Protein AF-A0A1W1BQH3-F1 (afdb_monomer_lite)

InterPro domains:
  IPR020568 Ribosomal protein uS5 domain 2-type superfamily [SSF54211] (31-97)

Radius of gyration: 26.37 Å; chains: 1; bounding box: 47×36×97 Å

pLDDT: mean 80.71, std 20.15, range [32.56, 98.31]

Secondary structure (DSSP, 8-state):
--------PPP----------------EEEEEEEEETTEEEEEEEEEEEESSS-EEEEESS--HHHHHHHHHHHHHHHHTT----SSEEEEEEESGGG-

Structure (mmCIF, N/CA/C/O backbone):
data_AF-A0A1W1BQH3-F1
#
_entry.id   AF-A0A1W1BQH3-F1
#
loop_
_atom_site.group_PDB
_atom_site.id
_atom_site.type_symbol
_atom_site.label_atom_id
_atom_site.label_alt_id
_atom_site.label_comp_id
_atom_site.label_asym_id
_atom_site.label_entity_id
_atom_site.label_seq_id
_atom_site.pdbx_PDB_ins_code
_atom_site.Cartn_x
_atom_site.Cartn_y
_atom_site.Cartn_z
_atom_site.occupancy
_atom_site.B_iso_or_equiv
_atom_site.auth_seq_id
_atom_site.auth_comp_id
_atom_site.auth_asym_id
_atom_site.auth_atom_id
_atom_site.pdbx_PDB_model_num
ATOM 1 N N . MET A 1 1 ? 25.852 -23.514 74.529 1.00 41.12 1 MET A N 1
ATOM 2 C CA . MET A 1 1 ? 26.929 -24.220 73.805 1.00 41.12 1 MET A CA 1
ATOM 3 C C . MET A 1 1 ? 26.341 -24.955 72.602 1.00 41.12 1 MET A C 1
ATOM 5 O O . MET A 1 1 ? 25.379 -25.680 72.799 1.00 41.12 1 MET A O 1
ATOM 9 N N . ASN A 1 2 ? 26.971 -24.755 71.435 1.00 32.56 2 ASN A N 1
ATOM 10 C CA . ASN A 1 2 ? 26.951 -25.494 70.150 1.00 32.56 2 ASN A CA 1
ATOM 11 C C . ASN A 1 2 ? 25.639 -25.545 69.336 1.00 32.56 2 ASN A C 1
ATOM 13 O O . ASN A 1 2 ? 24.639 -26.038 69.831 1.00 32.56 2 ASN A O 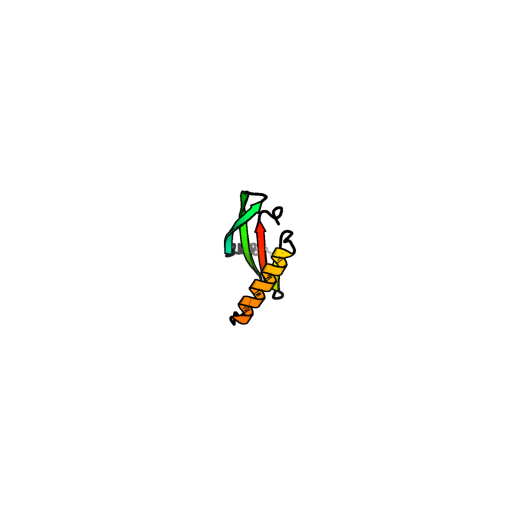1
ATOM 17 N N . SER A 1 3 ? 25.502 -24.969 68.130 1.00 42.03 3 SER A N 1
ATOM 18 C CA . SER A 1 3 ? 26.307 -24.914 66.879 1.00 42.03 3 SER A CA 1
ATOM 19 C C . SER A 1 3 ? 26.010 -26.044 65.875 1.00 42.03 3 SER A C 1
ATOM 21 O O . SER A 1 3 ? 26.314 -27.206 66.128 1.00 42.03 3 SER A O 1
ATOM 23 N N . LYS A 1 4 ? 25.429 -25.656 64.724 1.00 51.38 4 LYS A N 1
ATOM 24 C CA . LYS A 1 4 ? 25.662 -26.123 63.332 1.00 51.38 4 LYS A CA 1
ATOM 25 C C . LYS A 1 4 ? 24.567 -25.521 62.433 1.00 51.38 4 LYS A C 1
ATOM 27 O O . LYS A 1 4 ? 23.398 -25.826 62.611 1.00 51.38 4 LYS A O 1
ATOM 32 N N . VAL A 1 5 ? 24.848 -24.414 61.743 1.00 52.59 5 VAL A N 1
ATOM 33 C CA . VAL A 1 5 ? 25.074 -24.341 60.283 1.00 52.59 5 VAL A CA 1
ATOM 34 C C . VAL A 1 5 ? 24.341 -25.410 59.462 1.00 52.59 5 VAL A C 1
ATOM 36 O O . VAL A 1 5 ? 24.758 -26.561 59.435 1.00 52.59 5 VAL A O 1
ATOM 39 N N . ASP A 1 6 ? 23.308 -24.994 58.731 1.00 46.22 6 ASP A N 1
ATOM 40 C CA . ASP A 1 6 ? 23.049 -25.530 57.396 1.00 46.22 6 ASP A CA 1
ATOM 41 C C . ASP A 1 6 ? 22.640 -24.375 56.475 1.00 46.22 6 ASP A C 1
ATOM 43 O O . ASP A 1 6 ? 21.586 -23.751 56.609 1.00 46.22 6 ASP A O 1
ATOM 47 N N . SER A 1 7 ? 23.572 -24.021 55.601 1.00 52.03 7 SER A N 1
ATOM 48 C CA . SER A 1 7 ? 23.420 -23.045 54.537 1.00 52.03 7 SER A CA 1
ATOM 49 C C . SER A 1 7 ? 22.648 -23.687 53.386 1.00 52.03 7 SER A C 1
ATOM 51 O O . SER A 1 7 ? 23.237 -24.129 52.401 1.00 52.03 7 SER A O 1
ATOM 53 N N . GLY A 1 8 ? 21.323 -23.724 53.499 1.00 45.91 8 GLY A N 1
ATOM 54 C CA . GLY A 1 8 ? 20.441 -24.061 52.387 1.00 45.91 8 GLY A CA 1
ATOM 55 C C . GLY A 1 8 ? 20.191 -22.833 51.513 1.00 45.91 8 GLY A C 1
ATOM 56 O O . GLY A 1 8 ? 19.269 -22.065 51.772 1.00 45.91 8 GLY A O 1
ATOM 57 N N . MET A 1 9 ? 21.013 -22.623 50.483 1.00 53.31 9 MET A N 1
ATOM 58 C CA . MET A 1 9 ? 20.712 -21.662 49.418 1.00 53.31 9 MET A CA 1
ATOM 59 C C . MET A 1 9 ? 19.446 -22.137 48.680 1.00 53.31 9 MET A C 1
ATOM 61 O O . MET A 1 9 ? 19.423 -23.290 48.241 1.00 53.31 9 MET A O 1
ATOM 65 N N . PRO A 1 10 ? 18.384 -21.321 48.532 1.00 59.44 10 PRO A N 1
ATOM 66 C CA . PRO A 1 10 ? 17.212 -21.756 47.788 1.00 59.44 10 PRO A CA 1
ATOM 67 C C . PRO A 1 10 ? 17.593 -22.005 46.316 1.00 59.44 10 PRO A C 1
ATOM 69 O O . PRO A 1 10 ? 18.380 -21.245 45.742 1.00 59.44 10 PRO A O 1
ATOM 72 N N . PRO A 1 11 ? 17.071 -23.077 45.694 1.00 50.69 11 PRO A N 1
ATOM 73 C CA . PRO A 1 11 ? 17.429 -23.463 44.340 1.00 50.69 11 PRO A CA 1
ATOM 74 C C . PRO A 1 11 ? 17.042 -22.376 43.334 1.00 50.69 11 PRO A C 1
ATOM 76 O O . PRO A 1 11 ? 15.903 -21.919 43.274 1.00 50.69 11 PRO A O 1
ATOM 79 N N . ASN A 1 12 ? 18.046 -22.007 42.541 1.00 46.06 12 ASN A N 1
ATOM 80 C CA . ASN A 1 12 ? 18.024 -21.183 41.339 1.00 46.06 12 ASN A CA 1
ATOM 81 C C . ASN A 1 12 ? 16.677 -21.246 40.590 1.00 46.06 12 ASN A C 1
ATOM 83 O O . ASN A 1 12 ? 16.389 -22.232 39.903 1.00 46.06 12 ASN A O 1
ATOM 87 N N . GLN A 1 13 ? 15.873 -20.180 40.692 1.00 48.47 13 GLN A N 1
ATOM 88 C CA . GLN A 1 13 ? 14.771 -19.922 39.768 1.00 48.47 13 GLN A CA 1
ATOM 89 C C . GLN A 1 13 ? 15.375 -19.722 38.377 1.00 48.47 13 GLN A C 1
ATOM 91 O O . GLN A 1 13 ? 15.708 -18.614 37.967 1.00 48.47 13 GLN A O 1
ATOM 96 N N . LYS A 1 14 ? 15.506 -20.817 37.623 1.00 41.84 14 LYS A N 1
ATOM 97 C CA . LYS A 1 14 ? 15.535 -20.742 36.166 1.00 41.84 14 LYS A CA 1
ATOM 98 C C . LYS A 1 14 ? 14.172 -20.212 35.749 1.00 41.84 14 LYS A C 1
ATOM 100 O O . LYS A 1 14 ? 13.239 -20.986 35.528 1.00 41.84 14 LYS A O 1
ATOM 105 N N . GLU A 1 15 ? 14.056 -18.888 35.695 1.00 42.53 15 GLU A N 1
ATOM 106 C CA . GLU A 1 15 ? 13.003 -18.215 34.958 1.00 42.53 15 GLU A CA 1
ATOM 107 C C . GLU A 1 15 ? 12.985 -18.847 33.575 1.00 42.53 15 GLU A C 1
ATOM 109 O O . GLU A 1 15 ? 13.906 -18.726 32.765 1.00 42.53 15 GLU A O 1
ATOM 114 N N . THR A 1 16 ? 11.955 -19.657 33.372 1.00 36.56 16 THR A N 1
ATOM 115 C CA . THR A 1 16 ? 11.671 -20.286 32.103 1.00 36.56 16 THR A CA 1
ATOM 116 C C . THR A 1 16 ? 11.424 -19.136 31.151 1.00 36.56 16 THR A C 1
ATOM 118 O O . THR A 1 16 ? 10.364 -18.511 31.193 1.00 36.56 16 THR A O 1
ATOM 121 N N . ILE A 1 17 ? 12.429 -18.822 30.331 1.00 50.62 17 ILE A N 1
ATOM 122 C CA . ILE A 1 17 ? 12.280 -17.970 29.161 1.00 50.62 17 ILE A CA 1
ATOM 123 C C . ILE A 1 17 ? 11.158 -18.626 28.364 1.00 50.62 17 ILE A C 1
ATOM 125 O O . ILE A 1 17 ? 11.373 -19.620 27.670 1.00 50.62 17 ILE A O 1
ATOM 129 N N . LYS A 1 18 ? 9.930 -18.118 28.527 1.00 46.00 18 LYS A N 1
ATOM 130 C CA . LYS A 1 18 ? 8.810 -18.425 27.649 1.00 46.00 18 LYS A CA 1
ATOM 131 C C . LYS A 1 18 ? 9.294 -17.995 26.277 1.00 46.00 18 LYS A C 1
ATOM 133 O O . LYS A 1 18 ? 9.259 -16.810 25.952 1.00 46.00 18 LYS A O 1
ATOM 138 N N . GLN A 1 19 ? 9.802 -18.953 25.505 1.00 49.88 19 GLN A N 1
ATOM 139 C CA . GLN A 1 19 ? 9.985 -18.811 24.075 1.00 49.88 19 GLN A CA 1
ATOM 140 C C . GLN A 1 19 ? 8.612 -18.432 23.547 1.00 49.88 19 GLN A C 1
ATOM 142 O O . GLN A 1 19 ? 7.722 -19.269 23.416 1.00 49.88 19 GLN A O 1
ATOM 147 N N . LYS A 1 20 ? 8.414 -17.124 23.373 1.00 45.72 20 LYS A N 1
ATOM 148 C CA . LYS A 1 20 ? 7.231 -16.545 22.766 1.00 45.72 20 LYS A CA 1
ATOM 149 C C . LYS A 1 20 ? 7.168 -17.213 21.404 1.00 45.72 20 LYS A C 1
ATOM 151 O O . LYS A 1 20 ? 8.023 -16.948 20.558 1.00 45.72 20 LYS A O 1
ATOM 156 N N . SER A 1 21 ? 6.255 -18.174 21.262 1.00 47.47 21 SER A N 1
ATOM 157 C CA . SER A 1 21 ? 6.012 -18.880 20.012 1.00 47.47 21 SER A CA 1
ATOM 158 C C . SER A 1 21 ? 5.985 -17.818 18.927 1.00 47.47 21 SER A C 1
ATOM 160 O O . SER A 1 21 ? 5.222 -16.861 19.074 1.00 47.47 21 SER A O 1
ATOM 162 N N . LYS A 1 22 ? 6.862 -17.919 17.918 1.00 50.94 22 LYS A N 1
ATOM 163 C CA . LYS A 1 22 ? 6.801 -17.051 16.738 1.00 50.94 22 LYS A CA 1
ATOM 164 C C . LYS A 1 22 ? 5.389 -17.199 16.188 1.00 50.94 22 LYS A C 1
ATOM 166 O O . LYS A 1 22 ? 5.076 -18.193 15.540 1.00 50.94 22 LYS A O 1
ATOM 171 N N . GLU A 1 23 ? 4.528 -16.258 16.550 1.00 54.62 23 GLU A N 1
ATOM 172 C CA . GLU A 1 23 ? 3.181 -16.147 16.033 1.00 54.62 23 GLU A CA 1
ATOM 173 C C . GLU A 1 23 ? 3.369 -16.039 14.527 1.00 54.62 23 GLU A C 1
ATOM 175 O O . GLU A 1 23 ? 4.104 -15.173 14.048 1.00 54.62 23 GLU A O 1
ATOM 180 N N . LYS A 1 24 ? 2.863 -17.029 13.792 1.00 47.44 24 LYS A N 1
ATOM 181 C CA . LYS A 1 24 ? 3.008 -17.084 12.344 1.00 47.44 24 LYS A CA 1
ATOM 182 C C . LYS A 1 24 ? 2.252 -15.877 11.799 1.00 47.44 24 LYS A C 1
ATOM 184 O O . LYS A 1 24 ? 1.032 -15.930 11.687 1.00 47.44 24 LYS A O 1
ATOM 189 N N . THR A 1 25 ? 2.959 -14.779 11.539 1.00 60.03 25 THR A N 1
ATOM 190 C CA . THR A 1 25 ? 2.357 -13.571 10.982 1.00 60.03 25 THR A CA 1
ATOM 191 C C . THR A 1 25 ? 1.724 -13.956 9.655 1.00 60.03 25 THR A C 1
ATOM 193 O O . THR A 1 25 ? 2.417 -14.398 8.737 1.00 60.03 25 THR A O 1
ATOM 196 N N . ILE A 1 26 ? 0.397 -13.866 9.575 1.00 69.81 26 ILE A N 1
ATOM 197 C CA . ILE A 1 26 ? -0.313 -14.050 8.316 1.00 69.81 26 ILE A CA 1
ATOM 198 C C . ILE A 1 26 ? -0.052 -12.788 7.511 1.00 69.81 26 ILE A C 1
ATOM 200 O O . ILE A 1 26 ? -0.495 -11.699 7.869 1.00 69.81 26 ILE A O 1
ATOM 204 N N . VAL A 1 27 ? 0.727 -12.958 6.457 1.00 77.06 27 VAL A N 1
ATOM 205 C CA . VAL A 1 27 ? 1.100 -11.905 5.533 1.00 77.06 27 VAL A CA 1
ATOM 206 C C . VAL A 1 27 ? 0.378 -12.201 4.225 1.00 77.06 27 VAL A C 1
ATOM 208 O O . VAL A 1 27 ? 0.559 -13.274 3.645 1.00 77.06 27 VAL A O 1
ATOM 211 N N . ASN A 1 28 ? -0.491 -11.287 3.790 1.00 89.38 28 ASN A N 1
ATOM 212 C CA . ASN A 1 28 ? -1.235 -11.462 2.547 1.00 89.38 28 ASN A CA 1
ATOM 213 C C . ASN A 1 28 ? -0.343 -11.045 1.386 1.00 89.38 28 ASN A C 1
ATOM 215 O O . ASN A 1 28 ? 0.067 -9.889 1.315 1.00 89.38 28 ASN A O 1
ATOM 219 N N . ARG A 1 29 ? -0.061 -11.983 0.483 1.00 93.38 29 ARG A N 1
ATOM 220 C CA . ARG A 1 29 ? 0.889 -11.787 -0.606 1.00 93.38 29 ARG A CA 1
ATOM 221 C C . ARG A 1 29 ? 0.254 -12.101 -1.945 1.00 93.38 29 ARG A C 1
ATOM 223 O O . ARG A 1 29 ? -0.373 -13.149 -2.095 1.00 93.38 29 ARG A O 1
ATOM 230 N N . LEU A 1 30 ? 0.426 -11.201 -2.901 1.00 95.38 30 LEU A N 1
ATOM 231 C CA . LEU A 1 30 ? -0.070 -11.343 -4.260 1.00 95.38 30 LEU A CA 1
ATOM 232 C C . LEU A 1 30 ? 1.081 -11.187 -5.249 1.00 95.38 30 LEU A C 1
ATOM 234 O O . LEU A 1 30 ? 1.898 -10.275 -5.137 1.00 95.38 30 LEU A O 1
ATOM 238 N N . THR A 1 31 ? 1.120 -12.079 -6.234 1.00 95.69 31 THR A N 1
ATOM 239 C CA . THR A 1 31 ? 1.996 -11.942 -7.396 1.00 95.69 31 THR A CA 1
ATOM 240 C C . THR A 1 31 ? 1.294 -11.071 -8.429 1.00 95.69 31 THR A C 1
ATOM 242 O O . THR A 1 31 ? 0.192 -11.383 -8.880 1.00 95.69 31 THR A O 1
ATOM 245 N N . CYS A 1 32 ? 1.936 -9.971 -8.789 1.00 94.44 32 CYS A N 1
ATOM 246 C CA . CYS A 1 32 ? 1.457 -8.965 -9.723 1.00 94.44 32 CYS A CA 1
ATOM 247 C C . CYS A 1 32 ? 2.505 -8.726 -10.818 1.00 94.44 32 CYS A C 1
ATOM 249 O O . CYS A 1 32 ? 3.568 -9.351 -10.834 1.00 94.44 32 CYS A O 1
ATOM 251 N N . ALA A 1 33 ? 2.205 -7.820 -11.745 1.00 94.50 33 ALA A N 1
ATOM 252 C CA . ALA A 1 33 ? 3.153 -7.385 -12.757 1.00 94.50 33 ALA A CA 1
ATOM 253 C C . ALA A 1 33 ? 3.066 -5.873 -12.983 1.00 94.50 33 ALA A C 1
ATOM 255 O O . ALA A 1 33 ? 1.999 -5.281 -12.826 1.00 94.50 33 ALA A O 1
ATOM 256 N N . THR A 1 34 ? 4.188 -5.277 -13.374 1.00 91.88 34 THR A N 1
ATOM 257 C CA . THR A 1 34 ? 4.285 -3.901 -13.872 1.00 91.88 34 THR A CA 1
ATOM 2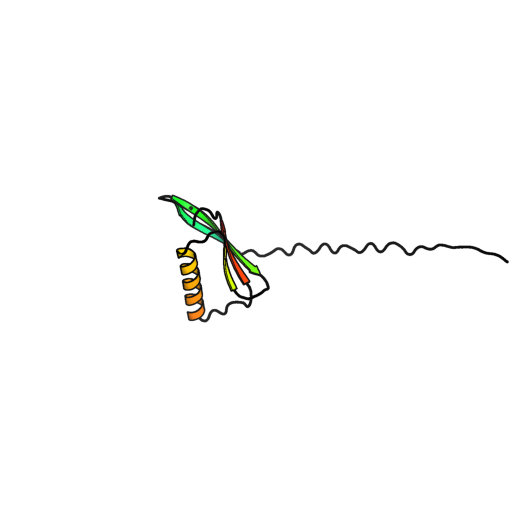58 C C . THR A 1 34 ? 4.935 -3.883 -15.251 1.00 91.88 34 THR A C 1
ATOM 260 O O . THR A 1 34 ? 5.522 -4.880 -15.679 1.00 91.88 34 THR A O 1
ATOM 263 N N . LEU A 1 35 ? 4.836 -2.756 -15.947 1.00 91.81 35 LEU A N 1
ATOM 264 C CA . LEU A 1 35 ? 5.491 -2.538 -17.230 1.00 91.81 35 LEU A CA 1
ATOM 265 C C . LEU A 1 35 ? 6.873 -1.907 -17.016 1.00 91.81 35 LEU A C 1
ATOM 267 O O . LEU A 1 35 ? 6.981 -0.837 -16.430 1.00 91.81 35 LEU A O 1
ATOM 271 N N . GLU A 1 36 ? 7.914 -2.539 -17.551 1.00 90.19 36 GLU A N 1
ATOM 272 C CA . GLU A 1 36 ? 9.260 -1.972 -17.664 1.00 90.19 36 GLU A CA 1
ATOM 273 C C . GLU A 1 36 ? 9.632 -1.897 -19.153 1.00 90.19 36 GLU A C 1
ATOM 275 O O . GLU A 1 36 ? 9.967 -2.900 -19.795 1.00 90.19 36 GLU A O 1
ATOM 280 N N . GLY A 1 37 ? 9.514 -0.700 -19.735 1.00 89.94 37 GLY A N 1
ATOM 281 C CA . GLY A 1 37 ? 9.651 -0.499 -21.178 1.00 89.94 37 GLY A CA 1
ATOM 282 C C . GLY A 1 37 ? 8.562 -1.247 -21.953 1.00 89.94 37 GLY A C 1
ATOM 283 O O . GLY A 1 37 ? 7.415 -0.815 -21.983 1.00 89.94 37 GLY A O 1
ATOM 284 N N . VAL A 1 38 ? 8.926 -2.370 -22.578 1.00 94.06 38 VAL A N 1
ATOM 285 C CA . VAL A 1 38 ? 8.003 -3.262 -23.315 1.00 94.06 38 VAL A CA 1
ATOM 286 C C . VAL A 1 38 ? 7.812 -4.624 -22.640 1.00 94.06 38 VAL A C 1
ATOM 288 O O . VAL A 1 38 ? 7.099 -5.477 -23.162 1.00 94.06 38 VAL A O 1
ATOM 291 N N . ASN A 1 39 ? 8.461 -4.849 -21.496 1.00 94.44 39 ASN A N 1
ATOM 292 C CA . ASN A 1 39 ? 8.439 -6.126 -20.793 1.00 94.44 39 ASN A CA 1
ATOM 293 C C . ASN A 1 39 ? 7.554 -6.048 -19.551 1.00 94.44 39 ASN A C 1
ATOM 295 O O . ASN A 1 39 ? 7.513 -5.031 -18.863 1.00 94.44 39 ASN A O 1
ATOM 299 N N . ALA A 1 40 ? 6.897 -7.157 -19.219 1.00 94.94 40 ALA A N 1
ATOM 300 C CA . ALA A 1 4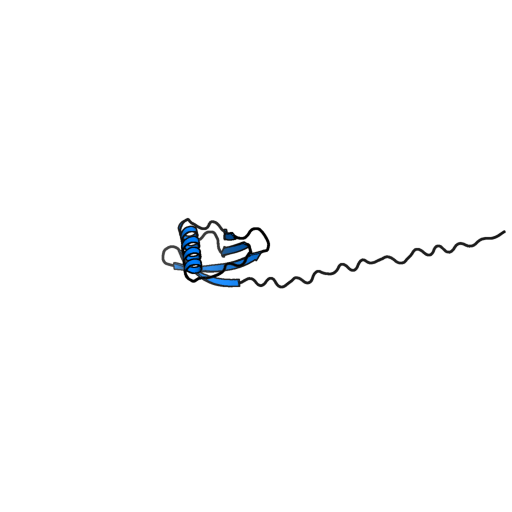0 ? 6.258 -7.311 -17.921 1.00 94.94 40 ALA A CA 1
ATOM 301 C C . ALA A 1 40 ? 7.303 -7.731 -16.878 1.00 94.94 40 ALA A C 1
ATOM 303 O O . ALA A 1 40 ? 8.021 -8.718 -17.065 1.00 94.94 40 ALA A O 1
ATOM 304 N N . ARG A 1 41 ? 7.367 -7.010 -15.760 1.00 94.88 41 ARG A N 1
ATOM 305 C CA . ARG A 1 41 ? 8.164 -7.378 -14.589 1.00 94.88 41 ARG A CA 1
ATOM 306 C C . ARG A 1 41 ? 7.270 -7.861 -13.474 1.00 94.88 41 ARG A C 1
ATOM 308 O O . ARG A 1 41 ? 6.277 -7.220 -13.156 1.00 94.88 41 ARG A O 1
ATOM 315 N N . VAL A 1 42 ? 7.640 -8.994 -12.887 1.00 95.50 42 VAL A N 1
ATOM 316 C CA . VAL A 1 42 ? 6.927 -9.564 -11.746 1.00 95.50 42 VAL A CA 1
ATOM 317 C C . VAL A 1 42 ? 7.155 -8.692 -10.522 1.00 95.50 42 VAL A C 1
ATOM 319 O O . VAL A 1 42 ? 8.294 -8.368 -10.195 1.00 95.50 42 VAL A O 1
ATOM 322 N N . ILE A 1 43 ? 6.060 -8.370 -9.845 1.00 93.75 43 ILE A N 1
ATOM 323 C CA . ILE A 1 43 ? 6.029 -7.609 -8.603 1.00 93.75 43 ILE A CA 1
ATOM 324 C C . ILE A 1 43 ? 5.381 -8.460 -7.527 1.00 93.75 43 ILE A C 1
ATOM 326 O O . ILE A 1 43 ? 4.347 -9.085 -7.755 1.00 93.75 43 ILE A O 1
ATOM 330 N N . GLU A 1 44 ? 5.952 -8.446 -6.336 1.00 94.38 44 GLU A N 1
ATOM 331 C CA . GLU A 1 44 ? 5.318 -8.996 -5.151 1.00 94.38 44 GLU A CA 1
ATOM 332 C C . GLU A 1 44 ? 4.662 -7.866 -4.357 1.00 94.38 44 GLU A C 1
ATOM 334 O O . GLU A 1 44 ? 5.315 -6.896 -3.965 1.00 94.38 44 GLU A O 1
ATOM 339 N N . VAL A 1 45 ? 3.352 -7.992 -4.146 1.00 94.00 45 VAL A N 1
ATOM 340 C CA . VAL A 1 45 ? 2.559 -7.072 -3.332 1.00 94.00 45 VAL A CA 1
ATOM 341 C C . VAL A 1 45 ? 2.257 -7.748 -2.013 1.00 94.00 45 VAL A C 1
ATOM 343 O O . VAL A 1 45 ? 1.676 -8.833 -1.976 1.00 94.00 45 VAL A O 1
ATOM 346 N N . GLU A 1 46 ? 2.616 -7.087 -0.926 1.00 94.69 46 GLU A N 1
ATOM 347 C CA . GLU A 1 46 ? 2.422 -7.600 0.418 1.00 94.69 46 GLU A CA 1
ATOM 348 C C . GLU A 1 46 ? 1.565 -6.642 1.239 1.00 94.69 46 GLU A C 1
ATOM 350 O O . GLU A 1 46 ? 1.865 -5.454 1.301 1.00 94.69 46 GLU A O 1
ATOM 355 N N . ALA A 1 47 ? 0.523 -7.146 1.899 1.00 93.81 47 ALA A N 1
ATOM 356 C CA . ALA A 1 47 ? -0.311 -6.374 2.810 1.00 93.81 47 ALA A CA 1
ATOM 357 C C . ALA A 1 47 ? -0.189 -6.903 4.243 1.00 93.81 47 ALA A C 1
ATOM 359 O O . ALA A 1 47 ? -0.476 -8.071 4.525 1.00 93.81 47 ALA A O 1
ATOM 360 N N . THR A 1 48 ? 0.170 -6.003 5.157 1.00 93.62 48 THR A N 1
ATOM 361 C CA . THR A 1 48 ? 0.276 -6.285 6.591 1.00 93.62 48 THR A CA 1
ATOM 362 C C . THR A 1 48 ? -0.662 -5.387 7.393 1.00 93.62 48 THR A C 1
ATOM 364 O O . THR A 1 48 ? -0.785 -4.187 7.135 1.00 93.62 48 THR A O 1
ATOM 367 N N . PHE A 1 49 ? -1.291 -5.974 8.412 1.00 93.50 49 PHE A N 1
ATOM 368 C CA . PHE A 1 49 ? -2.146 -5.284 9.373 1.00 93.50 49 PHE A CA 1
ATOM 369 C C . PHE A 1 49 ? -1.432 -5.196 10.719 1.00 93.50 49 PHE A C 1
ATOM 371 O O . PHE A 1 49 ? -1.067 -6.212 11.309 1.00 93.50 49 PHE A O 1
ATOM 378 N N . THR A 1 50 ? -1.242 -3.980 11.222 1.00 93.44 50 THR A N 1
ATOM 379 C CA . THR A 1 50 ? -0.573 -3.738 12.507 1.00 93.44 50 THR A CA 1
ATOM 380 C C . THR A 1 50 ? -1.459 -2.932 13.448 1.00 93.44 50 THR A C 1
ATOM 382 O O . THR A 1 50 ? -2.288 -2.126 13.019 1.00 93.44 50 THR A O 1
ATOM 385 N N . LYS A 1 51 ? -1.296 -3.157 14.755 1.00 93.50 51 LYS A N 1
ATOM 386 C CA . LYS A 1 51 ? -1.930 -2.328 15.788 1.00 93.50 51 LYS A CA 1
ATOM 387 C C . LYS A 1 51 ? -1.246 -0.958 15.823 1.00 93.50 51 LYS A C 1
ATOM 389 O O . LYS A 1 51 ? -0.026 -0.883 15.711 1.00 93.50 51 LYS A O 1
ATOM 394 N N . GLY A 1 52 ? -2.020 0.108 16.004 1.00 90.69 52 GLY A N 1
ATOM 395 C CA . GLY A 1 52 ? -1.522 1.485 16.026 1.00 90.69 52 GLY A CA 1
ATOM 396 C C . GLY A 1 52 ? -2.572 2.465 15.517 1.00 90.69 52 GLY A C 1
ATOM 397 O O . GLY A 1 52 ? -3.748 2.114 15.428 1.00 90.69 52 GLY A O 1
ATOM 398 N N . LEU A 1 53 ? -2.145 3.683 15.171 1.00 94.50 53 LEU A N 1
ATOM 399 C CA . LEU A 1 53 ? -3.029 4.669 14.550 1.00 94.50 53 LEU A CA 1
ATOM 400 C C . LEU A 1 53 ? -3.578 4.107 13.223 1.00 94.50 53 LEU A C 1
ATOM 402 O O . LEU A 1 53 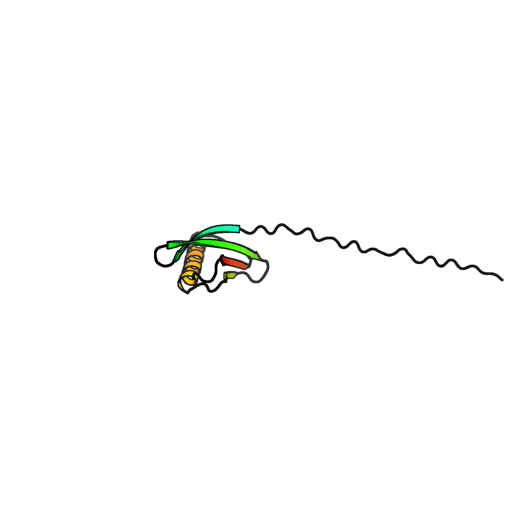? -2.767 3.738 12.365 1.00 94.50 53 LEU A O 1
ATOM 406 N N . PRO A 1 54 ? -4.910 4.031 13.036 1.00 96.06 54 PRO A N 1
ATOM 407 C CA . PRO A 1 54 ? -5.492 3.535 11.797 1.00 96.06 54 PRO A CA 1
ATOM 408 C C . PRO A 1 54 ? -5.013 4.336 10.590 1.00 96.06 54 PRO A C 1
ATOM 410 O O . PRO A 1 54 ? -4.914 5.562 10.631 1.00 96.06 54 PRO A O 1
ATOM 413 N N . GLY A 1 55 ? -4.720 3.639 9.499 1.00 94.69 55 GLY A N 1
ATOM 414 C CA . GLY A 1 55 ? -4.210 4.276 8.293 1.00 94.69 55 GLY A CA 1
ATOM 415 C C . GLY A 1 55 ? -3.966 3.276 7.178 1.00 94.69 55 GLY A C 1
ATOM 416 O O . GLY A 1 55 ? -3.852 2.080 7.429 1.00 94.69 55 GLY A O 1
ATOM 417 N N . PHE A 1 56 ? -3.877 3.779 5.950 1.00 94.38 56 PHE A N 1
ATOM 418 C CA . PHE A 1 56 ? -3.563 2.990 4.764 1.00 94.38 56 PHE A CA 1
ATOM 419 C C . PHE A 1 56 ? -2.367 3.628 4.054 1.00 94.38 56 PHE A C 1
ATOM 421 O O . PHE A 1 56 ? -2.468 4.730 3.511 1.00 94.38 56 PHE A O 1
ATOM 428 N N . ALA A 1 57 ? -1.227 2.945 4.102 1.00 93.06 57 ALA A N 1
ATOM 429 C CA . ALA A 1 57 ? 0.020 3.383 3.492 1.00 93.06 57 ALA A CA 1
ATOM 430 C C . ALA A 1 57 ? 0.494 2.390 2.427 1.00 93.06 57 ALA A C 1
ATOM 432 O O . ALA A 1 57 ? 0.353 1.180 2.599 1.00 93.06 57 ALA A O 1
ATOM 433 N N . VAL A 1 58 ? 1.107 2.920 1.370 1.00 93.25 58 VAL A N 1
ATOM 434 C CA . VAL A 1 58 ? 1.929 2.162 0.420 1.00 93.25 58 VAL A CA 1
ATOM 435 C C . VAL A 1 58 ? 3.370 2.641 0.595 1.00 93.25 58 VAL A C 1
ATOM 437 O O . VAL A 1 58 ? 3.594 3.852 0.646 1.00 93.25 58 VAL A O 1
ATOM 440 N N . VAL A 1 59 ? 4.320 1.718 0.750 1.00 88.00 59 VAL A N 1
ATOM 441 C CA . VAL A 1 59 ? 5.743 2.002 1.015 1.00 88.00 59 VAL A CA 1
ATOM 442 C C . VAL A 1 59 ? 6.640 1.439 -0.094 1.00 88.00 59 VAL A C 1
ATOM 444 O O . VAL A 1 59 ? 6.236 0.513 -0.790 1.00 88.00 59 VAL A O 1
ATOM 447 N N . GLY A 1 60 ? 7.850 1.996 -0.241 1.00 75.62 60 GLY A N 1
ATOM 448 C CA . GLY A 1 60 ? 8.836 1.566 -1.245 1.00 75.62 60 GLY A CA 1
ATOM 449 C C . GLY A 1 60 ? 8.874 2.441 -2.501 1.00 75.62 60 GLY A C 1
ATOM 450 O O . GLY A 1 60 ? 8.669 1.931 -3.588 1.00 75.62 60 GLY A O 1
ATOM 451 N N . LEU A 1 61 ? 9.114 3.751 -2.340 1.00 72.12 61 LEU A N 1
ATOM 452 C CA . LEU A 1 61 ? 9.238 4.744 -3.429 1.00 72.12 61 LEU A CA 1
ATOM 453 C C . LEU A 1 61 ? 8.022 4.905 -4.361 1.00 72.12 61 LEU A C 1
ATOM 455 O O . LEU A 1 61 ? 8.140 5.560 -5.381 1.00 72.12 61 LEU A O 1
ATOM 459 N N . ALA A 1 62 ? 6.843 4.416 -3.968 1.00 73.31 62 ALA A N 1
ATOM 460 C CA . ALA A 1 62 ? 5.614 4.513 -4.754 1.00 73.31 62 ALA A CA 1
ATOM 461 C C . ALA A 1 62 ? 5.396 5.897 -5.409 1.00 73.31 62 ALA A C 1
ATOM 463 O O . ALA A 1 62 ? 5.120 6.878 -4.705 1.00 73.31 62 ALA A O 1
ATOM 464 N N . SER A 1 63 ? 5.467 5.937 -6.743 1.00 86.00 63 SER A N 1
ATOM 465 C CA . SER A 1 63 ? 5.111 7.080 -7.593 1.00 86.00 63 SER A CA 1
ATOM 466 C C . SER A 1 63 ? 3.734 7.675 -7.283 1.00 86.00 63 SER A C 1
ATOM 468 O O . SER A 1 63 ? 2.868 7.061 -6.646 1.00 86.00 63 SER A O 1
ATOM 470 N N . SER A 1 64 ? 3.514 8.902 -7.771 1.00 90.56 64 SER A N 1
ATOM 471 C CA . SER A 1 64 ? 2.232 9.613 -7.670 1.00 90.56 64 SER A CA 1
ATOM 472 C C . SER A 1 64 ? 1.057 8.747 -8.109 1.00 90.56 64 SER A C 1
ATOM 474 O O . SER A 1 64 ? 0.047 8.689 -7.412 1.00 90.56 64 SER A O 1
ATOM 476 N N . ASP A 1 65 ? 1.218 8.008 -9.202 1.00 90.88 65 ASP A N 1
ATOM 477 C CA . ASP A 1 65 ? 0.155 7.212 -9.812 1.00 90.88 65 ASP A CA 1
ATOM 478 C C . ASP A 1 65 ? -0.310 6.088 -8.876 1.00 90.88 65 ASP A C 1
ATOM 480 O O . ASP A 1 65 ? -1.508 5.815 -8.760 1.00 90.88 65 ASP A O 1
ATOM 484 N N . ILE A 1 66 ? 0.618 5.493 -8.117 1.00 92.00 66 ILE A N 1
ATOM 485 C CA . ILE A 1 66 ? 0.311 4.493 -7.088 1.00 92.00 66 ILE A CA 1
ATOM 486 C C . ILE A 1 66 ? -0.422 5.137 -5.907 1.00 92.00 66 ILE A C 1
ATOM 488 O O . ILE A 1 66 ? -1.379 4.557 -5.383 1.00 92.00 66 ILE A O 1
ATOM 492 N N . GLN A 1 67 ? -0.014 6.337 -5.484 1.00 91.81 67 GLN A N 1
ATOM 493 C CA . GLN A 1 67 ? -0.712 7.054 -4.412 1.00 91.81 67 GLN A CA 1
ATOM 494 C C . GLN A 1 67 ? -2.138 7.428 -4.822 1.00 91.81 67 GLN A C 1
ATOM 496 O O . GLN A 1 67 ? -3.068 7.242 -4.034 1.00 91.81 67 GLN A O 1
ATOM 501 N N . GLU A 1 68 ? -2.341 7.877 -6.059 1.00 95.19 68 GLU A N 1
ATOM 502 C CA . GLU A 1 68 ? -3.679 8.143 -6.579 1.00 95.19 68 GLU A CA 1
ATOM 503 C C . GLU A 1 68 ? -4.511 6.861 -6.694 1.00 95.19 68 GLU A C 1
ATOM 505 O O . GLU A 1 68 ? -5.683 6.853 -6.316 1.00 95.19 68 GLU A O 1
ATOM 510 N N . ALA A 1 69 ? -3.925 5.756 -7.171 1.00 94.00 69 ALA A N 1
ATOM 511 C CA . ALA A 1 69 ? -4.600 4.460 -7.228 1.00 94.00 69 ALA A CA 1
ATOM 512 C C . ALA A 1 69 ? -5.061 4.003 -5.834 1.00 94.00 69 ALA A C 1
ATOM 514 O O . ALA A 1 69 ? -6.204 3.571 -5.673 1.00 94.00 69 ALA A O 1
ATOM 515 N N . LYS A 1 70 ? -4.221 4.177 -4.807 1.00 94.88 70 LYS A N 1
ATOM 516 C CA . LYS A 1 70 ? -4.568 3.901 -3.406 1.00 94.88 70 LYS A CA 1
ATOM 517 C C . LYS A 1 70 ? -5.766 4.739 -2.942 1.00 94.88 70 LYS A C 1
ATOM 519 O O . LYS A 1 70 ? -6.698 4.183 -2.358 1.00 94.88 70 LYS A O 1
ATOM 524 N N . GLU A 1 71 ? -5.788 6.045 -3.221 1.00 96.38 71 GLU A N 1
ATOM 525 C CA . GLU A 1 71 ? -6.929 6.902 -2.855 1.00 96.38 71 GLU A CA 1
ATOM 526 C C . GLU A 1 71 ? -8.204 6.547 -3.644 1.00 96.38 71 GLU A C 1
ATOM 528 O O . GLU A 1 71 ? -9.298 6.535 -3.069 1.00 96.38 71 GLU A O 1
ATOM 533 N N . ARG A 1 72 ? -8.087 6.165 -4.925 1.00 97.25 72 ARG A N 1
ATOM 534 C CA . ARG A 1 72 ? -9.214 5.684 -5.749 1.00 97.25 72 ARG A CA 1
ATOM 535 C C . ARG A 1 72 ? -9.805 4.389 -5.193 1.00 97.25 72 ARG A C 1
ATOM 537 O O . ARG A 1 72 ? -11.018 4.306 -5.013 1.00 97.25 72 ARG A O 1
ATOM 544 N N . VAL A 1 73 ? -8.963 3.409 -4.859 1.00 95.75 73 VAL A N 1
ATOM 545 C CA . VAL A 1 73 ? -9.393 2.136 -4.255 1.00 95.75 73 VAL A CA 1
ATOM 546 C C . VAL A 1 73 ? -10.063 2.379 -2.906 1.00 95.75 73 VAL A C 1
ATOM 548 O O . VAL A 1 73 ? -11.148 1.857 -2.653 1.00 95.75 73 VAL A O 1
ATOM 551 N N . LYS A 1 74 ? -9.462 3.215 -2.053 1.00 95.56 74 LYS A N 1
ATOM 552 C CA . LYS A 1 74 ? -10.046 3.575 -0.757 1.00 95.56 74 LYS A CA 1
ATOM 553 C C . LYS A 1 74 ? -11.424 4.217 -0.926 1.00 95.56 74 LYS A C 1
ATOM 555 O O . LYS A 1 74 ? -12.367 3.805 -0.256 1.00 95.56 74 LYS A O 1
ATOM 560 N N . SER A 1 75 ? -11.548 5.178 -1.839 1.00 97.44 75 SER A N 1
ATOM 561 C CA . SER A 1 75 ? -12.813 5.858 -2.141 1.00 97.44 75 SER A CA 1
ATOM 562 C C . SER A 1 75 ? -13.881 4.879 -2.633 1.00 97.44 75 SER A C 1
ATOM 564 O O . SER A 1 75 ? -15.000 4.883 -2.125 1.00 97.44 75 SER A O 1
ATOM 566 N N . ALA A 1 76 ? -13.527 3.985 -3.560 1.00 98.31 76 ALA A N 1
ATOM 567 C CA . ALA A 1 76 ? -14.434 2.969 -4.090 1.00 98.31 76 ALA A CA 1
ATOM 568 C C . ALA A 1 76 ? -14.925 1.994 -3.005 1.00 98.31 76 ALA A C 1
ATOM 570 O O . ALA A 1 76 ? -16.112 1.676 -2.957 1.00 98.31 76 ALA A O 1
ATOM 571 N N . LEU A 1 77 ? -14.043 1.557 -2.102 1.00 97.00 77 LEU A N 1
ATOM 572 C CA . LEU A 1 77 ? -14.413 0.694 -0.977 1.00 97.00 77 LEU A CA 1
ATOM 573 C C . LEU A 1 77 ? -15.401 1.391 -0.033 1.00 97.00 77 LEU A C 1
ATOM 575 O O . LEU A 1 77 ? -16.418 0.802 0.329 1.00 97.00 77 LEU A O 1
ATOM 579 N N . LEU A 1 78 ? -15.152 2.658 0.312 1.00 96.38 78 LEU A N 1
ATOM 580 C CA . LEU A 1 78 ? -16.048 3.436 1.175 1.00 96.38 78 LEU A CA 1
ATOM 581 C C . LEU A 1 78 ? -17.441 3.622 0.555 1.00 96.38 78 LEU A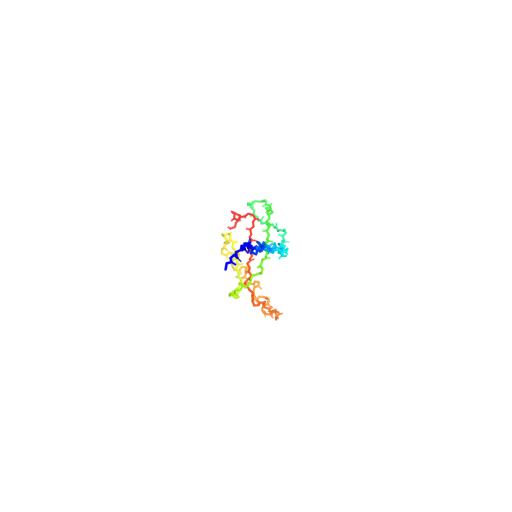 C 1
ATOM 583 O O . LEU A 1 78 ? -18.440 3.487 1.260 1.00 96.38 78 LEU A O 1
ATOM 587 N N . VAL A 1 79 ? -17.518 3.872 -0.758 1.00 98.12 79 VAL A N 1
ATOM 588 C CA . VAL A 1 79 ? -18.797 3.968 -1.492 1.00 98.12 79 VAL A CA 1
ATOM 589 C C . VAL A 1 79 ? -19.577 2.652 -1.443 1.00 98.12 79 VAL A C 1
ATOM 591 O O . VAL A 1 79 ? -20.800 2.669 -1.365 1.00 98.12 79 VAL A O 1
ATOM 594 N N . ASN A 1 80 ? -18.884 1.514 -1.418 1.00 97.94 80 ASN A N 1
ATOM 595 C CA . ASN A 1 80 ? -19.490 0.184 -1.312 1.00 97.94 80 ASN A CA 1
ATOM 596 C C . ASN A 1 80 ? -19.696 -0.273 0.145 1.00 97.94 80 ASN A C 1
ATOM 598 O O . ASN A 1 80 ? -19.754 -1.470 0.418 1.00 97.94 80 ASN A O 1
ATOM 602 N N . HIS A 1 81 ? -19.794 0.669 1.090 1.00 96.88 81 HIS A N 1
ATOM 603 C CA . HIS A 1 81 ? -20.032 0.405 2.514 1.00 96.88 81 HIS A CA 1
ATOM 604 C C . HIS A 1 81 ? -18.989 -0.508 3.181 1.00 96.88 81 HIS A C 1
ATOM 606 O O . HIS A 1 81 ? -19.261 -1.130 4.210 1.00 96.88 81 HIS A O 1
ATOM 612 N N . PHE A 1 82 ? -17.776 -0.583 2.630 1.00 96.94 82 PHE A N 1
ATOM 613 C CA . PHE A 1 82 ? -16.691 -1.317 3.263 1.00 96.94 82 PHE A CA 1
ATOM 614 C C . PHE A 1 82 ? -16.229 -0.594 4.534 1.00 96.94 82 PHE A C 1
ATOM 616 O O . PHE A 1 82 ? -15.871 0.587 4.505 1.00 96.94 82 PHE A O 1
ATOM 623 N N . VAL A 1 83 ? -16.185 -1.321 5.650 1.00 95.94 83 VAL A N 1
ATOM 624 C CA . VAL A 1 83 ? -15.690 -0.806 6.929 1.00 95.94 83 VAL A CA 1
ATOM 625 C C . VAL A 1 83 ? -14.222 -1.178 7.075 1.00 95.94 83 VAL A C 1
ATOM 627 O O . VAL A 1 83 ? -13.875 -2.346 7.251 1.00 95.94 83 VAL A O 1
ATOM 630 N N . PHE A 1 84 ? -13.348 -0.175 7.027 1.00 94.31 84 PHE A N 1
ATOM 631 C CA . PHE A 1 84 ? -11.931 -0.396 7.289 1.00 94.31 84 PHE A CA 1
ATOM 632 C C . PHE A 1 84 ? -11.720 -0.844 8.742 1.00 94.31 84 PHE A C 1
ATOM 634 O O . PHE A 1 84 ? -12.277 -0.229 9.657 1.00 94.31 84 PHE A O 1
ATOM 641 N N . PRO A 1 85 ? -10.898 -1.882 8.983 1.00 93.38 85 PRO A N 1
ATOM 642 C CA . PRO A 1 85 ? -10.549 -2.262 10.341 1.00 93.38 85 PRO A CA 1
ATOM 643 C C . PRO A 1 85 ? -9.787 -1.113 11.023 1.00 93.38 85 PRO A C 1
ATOM 645 O O . PRO A 1 85 ? -9.049 -0.388 10.349 1.00 93.38 85 PRO A O 1
ATOM 648 N N . PRO A 1 86 ? -9.889 -0.963 12.355 1.00 95.00 86 PRO A N 1
ATOM 649 C CA . PRO A 1 86 ? -9.158 0.052 13.114 1.00 95.00 86 PRO A CA 1
ATOM 650 C C . PRO A 1 86 ? -7.681 -0.349 13.296 1.00 95.00 86 PRO A C 1
ATOM 652 O O . PRO A 1 86 ? -7.170 -0.448 14.410 1.00 95.00 86 PRO A O 1
ATOM 655 N N . LEU A 1 87 ? -6.999 -0.639 12.189 1.00 95.00 87 LEU A N 1
ATOM 656 C CA . LEU A 1 87 ? -5.618 -1.101 12.112 1.00 95.00 87 LEU A CA 1
ATOM 657 C C . LEU A 1 87 ? -4.848 -0.248 11.104 1.00 95.00 87 LEU A C 1
ATOM 659 O O . LEU A 1 87 ? -5.422 0.342 10.185 1.00 95.00 87 LEU A O 1
ATOM 663 N N . LYS A 1 88 ? -3.525 -0.212 11.251 1.00 94.88 88 LYS A N 1
ATOM 664 C CA . LYS A 1 88 ? -2.642 0.334 10.224 1.00 94.88 88 LYS A CA 1
ATOM 665 C C . LYS A 1 88 ? -2.402 -0.733 9.160 1.00 94.88 88 LYS A C 1
ATOM 667 O O . LYS A 1 88 ? -1.758 -1.749 9.431 1.00 94.88 88 LYS A O 1
ATOM 672 N N . ILE A 1 89 ? -2.904 -0.473 7.960 1.00 94.62 89 ILE A N 1
ATOM 673 C CA . ILE A 1 89 ? -2.702 -1.261 6.748 1.00 94.62 89 ILE A CA 1
ATOM 674 C C . ILE A 1 89 ? -1.467 -0.707 6.041 1.00 94.62 89 ILE A C 1
ATOM 676 O O . ILE A 1 89 ? -1.425 0.470 5.674 1.00 94.62 89 ILE A O 1
ATOM 680 N N . THR A 1 90 ? -0.452 -1.545 5.868 1.00 94.06 90 THR A N 1
ATOM 681 C CA . THR A 1 90 ? 0.750 -1.201 5.100 1.00 94.06 90 THR A CA 1
ATOM 682 C C . THR A 1 90 ? 0.862 -2.151 3.925 1.00 94.06 90 THR A C 1
ATOM 684 O O . THR A 1 90 ? 0.885 -3.365 4.126 1.00 94.06 90 THR A O 1
ATOM 687 N N . VAL A 1 91 ? 0.915 -1.591 2.721 1.00 94.25 91 VAL A N 1
ATOM 688 C CA . VAL A 1 91 ? 1.170 -2.322 1.485 1.00 94.25 91 VAL A CA 1
ATOM 689 C C . VAL A 1 91 ? 2.603 -2.055 1.046 1.00 94.25 91 VAL A C 1
ATOM 691 O O . VAL A 1 91 ? 3.005 -0.901 0.912 1.00 94.25 91 VAL A O 1
ATOM 694 N N . ASN A 1 92 ? 3.372 -3.114 0.847 1.00 92.56 92 ASN A N 1
ATOM 695 C CA . ASN A 1 92 ? 4.730 -3.058 0.329 1.00 92.56 92 ASN A CA 1
ATOM 696 C C . ASN A 1 92 ? 4.764 -3.617 -1.096 1.00 92.56 92 ASN A C 1
ATOM 698 O O . ASN A 1 92 ? 4.078 -4.598 -1.388 1.00 92.56 92 ASN A O 1
ATOM 702 N N . LEU A 1 93 ? 5.571 -2.999 -1.954 1.00 92.75 93 LEU A N 1
ATOM 703 C CA . LEU A 1 93 ? 5.801 -3.426 -3.332 1.00 92.75 93 LEU A CA 1
ATOM 704 C C . LEU A 1 93 ? 7.275 -3.794 -3.491 1.00 92.75 93 LEU A C 1
ATOM 706 O O . LEU A 1 93 ? 8.151 -3.036 -3.074 1.00 92.75 93 LEU A O 1
ATOM 710 N N . SER A 1 94 ? 7.549 -4.957 -4.077 1.00 91.62 94 SER A N 1
ATOM 711 C CA . SER A 1 94 ? 8.913 -5.424 -4.327 1.00 91.62 94 SER A CA 1
ATOM 712 C C . SER A 1 94 ? 9.061 -5.969 -5.750 1.00 91.62 94 SER A C 1
ATOM 714 O O . SER A 1 94 ? 8.208 -6.753 -6.171 1.00 91.62 94 SER A O 1
ATOM 716 N N . PRO A 1 95 ? 10.138 -5.625 -6.478 1.00 90.38 95 PRO A N 1
ATOM 717 C CA . PRO A 1 95 ? 11.236 -4.743 -6.065 1.00 90.38 95 PRO A CA 1
ATOM 718 C C . PRO A 1 95 ? 10.864 -3.250 -6.193 1.00 90.38 95 PRO A C 1
ATOM 720 O O . PRO A 1 95 ? 10.038 -2.877 -7.019 1.00 90.38 95 PRO A O 1
ATOM 723 N N . SER A 1 96 ? 11.419 -2.397 -5.327 1.00 83.50 96 SER A N 1
ATOM 724 C CA . SER A 1 96 ? 10.980 -0.998 -5.147 1.00 83.50 96 SER A CA 1
ATOM 725 C C . SER A 1 96 ? 11.529 -0.001 -6.173 1.00 83.50 9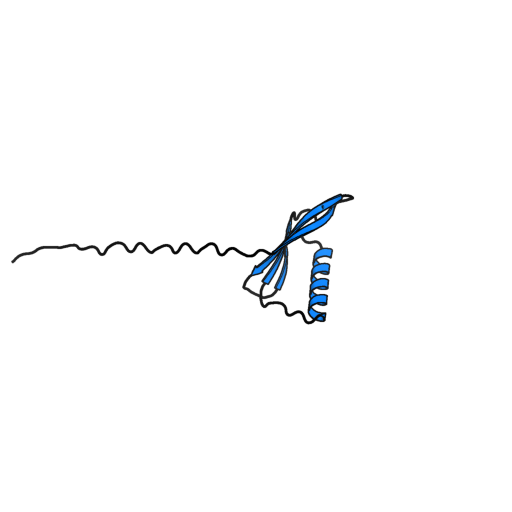6 SER A C 1
ATOM 727 O O . SER A 1 96 ? 11.191 1.172 -6.118 1.00 83.50 96 SER A O 1
ATOM 729 N N . ASP A 1 97 ? 12.431 -0.428 -7.049 1.00 84.00 97 ASP A N 1
ATOM 730 C CA . ASP A 1 97 ? 13.071 0.388 -8.088 1.00 84.00 97 ASP A CA 1
ATOM 731 C C . ASP A 1 97 ? 12.252 0.480 -9.385 1.00 84.00 97 ASP A C 1
ATOM 733 O O . ASP A 1 97 ? 12.621 1.219 -10.294 1.00 84.00 97 ASP A O 1
ATOM 737 N N . LEU A 1 98 ? 11.138 -0.251 -9.469 1.00 79.56 98 LEU A N 1
ATOM 738 C CA . LEU A 1 98 ? 10.296 -0.327 -10.664 1.00 79.56 98 LEU A CA 1
ATOM 739 C C . LEU A 1 98 ? 9.139 0.687 -10.691 1.00 79.56 98 LEU A C 1
ATOM 741 O O . LEU A 1 98 ? 8.365 0.670 -11.653 1.00 79.56 98 LEU A O 1
ATOM 745 N N . PHE A 1 99 ? 8.982 1.532 -9.664 1.00 71.81 99 PHE A N 1
ATOM 746 C CA . PHE A 1 99 ? 7.852 2.467 -9.549 1.00 71.81 99 PHE A CA 1
ATOM 747 C C . PHE A 1 99 ? 8.174 3.760 -8.818 1.00 71.81 99 PHE A C 1
ATOM 749 O O . PHE A 1 99 ? 9.158 3.793 -8.052 1.00 71.81 99 PHE A O 1
#

Foldseek 3Di:
DDDDDDPDDDDDPPPPPPPPPPPPQDKDWDWDWDDDPPDTDIKIKIKHWADDAADEEEDQQDDPVNVVVSVVVVVVCVVVVNDDDRTHIYMYMPPSVRD

Sequence (99 aa):
MNSKVDSGMPPNQKETIKQKSKEKTIVNRLTCATLEGVNARVIEVEATFTKGLPGFAVVGLASSDIQEAKERVKSALLVNHFVFPPLKITVNLSPSDLF

Organism: NCBI:txid652676